Protein AF-A0A1Z9Z1D9-F1 (afdb_monomer_lite)

pLDDT: mean 73.41, std 20.98, range [24.14, 96.62]

Radius of gyration: 15.79 Å; chains: 1; bounding box: 35×40×37 Å

Structure (mmCIF, N/CA/C/O backbone):
data_AF-A0A1Z9Z1D9-F1
#
_entry.id   AF-A0A1Z9Z1D9-F1
#
loop_
_atom_site.group_PDB
_atom_site.id
_atom_site.type_symbol
_atom_site.label_atom_id
_atom_site.label_alt_id
_atom_site.label_comp_id
_atom_site.label_asym_id
_atom_site.label_entity_id
_atom_site.label_seq_id
_atom_site.pdbx_PDB_ins_code
_atom_site.Cartn_x
_atom_site.Cartn_y
_atom_site.Cartn_z
_atom_site.occupancy
_atom_site.B_iso_or_equiv
_atom_site.auth_seq_id
_atom_site.auth_comp_id
_atom_site.auth_asym_id
_atom_site.auth_atom_id
_atom_site.pdbx_PDB_model_num
ATOM 1 N N . MET A 1 1 ? -1.211 -10.658 17.816 1.00 72.06 1 MET A N 1
ATOM 2 C CA . MET A 1 1 ? -0.106 -10.725 16.834 1.00 72.06 1 MET A CA 1
ATOM 3 C C . MET A 1 1 ? -0.384 -9.681 15.765 1.00 72.06 1 MET A C 1
ATOM 5 O O . MET A 1 1 ? -1.370 -9.842 15.062 1.00 72.06 1 MET A O 1
ATOM 9 N N . LEU A 1 2 ? 0.410 -8.609 15.653 1.00 86.44 2 LEU A N 1
ATOM 10 C CA . LEU A 1 2 ? 0.116 -7.492 14.736 1.00 86.44 2 LEU A CA 1
ATOM 11 C C . LEU A 1 2 ? -0.043 -7.934 13.268 1.00 86.44 2 LEU A C 1
ATOM 13 O O . LEU A 1 2 ? -0.900 -7.428 12.556 1.00 86.44 2 LEU A O 1
ATOM 17 N N . SER A 1 3 ? 0.695 -8.963 12.845 1.00 85.69 3 SER A N 1
ATOM 18 C CA . SER A 1 3 ? 0.568 -9.590 11.520 1.00 85.69 3 SER A CA 1
ATOM 19 C C . SER A 1 3 ? -0.839 -10.115 11.200 1.00 85.69 3 SER A C 1
ATOM 21 O O . SER A 1 3 ? -1.187 -10.282 10.030 1.00 85.69 3 SER A O 1
ATOM 23 N N . GLN A 1 4 ? -1.663 -10.383 12.217 1.00 90.00 4 GLN A N 1
ATOM 24 C CA . GLN A 1 4 ? -3.049 -10.802 12.025 1.00 90.00 4 GLN A CA 1
ATOM 25 C C . GLN A 1 4 ? -3.972 -9.632 11.659 1.00 90.00 4 GLN A C 1
ATOM 27 O O . GLN A 1 4 ? -4.974 -9.845 10.980 1.00 90.00 4 GLN A O 1
ATOM 32 N N . SER A 1 5 ? -3.593 -8.411 12.034 1.00 93.31 5 SER A N 1
ATOM 33 C CA . SER A 1 5 ? -4.323 -7.168 11.766 1.00 93.31 5 SER A CA 1
ATOM 34 C C . SER A 1 5 ? -3.932 -6.511 10.439 1.00 93.31 5 SER A C 1
ATOM 36 O O . SER A 1 5 ? -4.459 -5.450 10.113 1.00 93.31 5 SER A O 1
ATOM 38 N N . ILE A 1 6 ? -3.002 -7.116 9.690 1.00 95.06 6 ILE A N 1
ATOM 39 C CA . ILE A 1 6 ? -2.528 -6.616 8.399 1.00 95.06 6 ILE A CA 1
ATOM 40 C C . ILE A 1 6 ? -3.268 -7.301 7.249 1.00 95.06 6 ILE A C 1
ATOM 42 O O . ILE A 1 6 ? -3.317 -8.531 7.183 1.00 95.06 6 ILE A O 1
ATOM 46 N N . GLY A 1 7 ? -3.810 -6.490 6.344 1.00 96.06 7 GLY A N 1
ATOM 47 C CA . GLY A 1 7 ? -4.390 -6.896 5.069 1.00 96.06 7 GLY A CA 1
ATOM 48 C C . GLY A 1 7 ? -3.630 -6.299 3.888 1.00 96.06 7 GLY A C 1
ATOM 49 O O . GLY A 1 7 ? -2.852 -5.355 4.035 1.00 96.06 7 GLY A O 1
ATOM 50 N N . TRP A 1 8 ? -3.838 -6.870 2.708 1.00 96.38 8 TRP A N 1
ATOM 51 C CA . TRP A 1 8 ? -3.256 -6.387 1.459 1.00 96.38 8 TRP A CA 1
ATOM 52 C C . TRP A 1 8 ? -4.136 -6.779 0.281 1.00 96.38 8 TRP A C 1
ATOM 54 O O . TRP A 1 8 ? -4.801 -7.814 0.329 1.00 96.38 8 TRP A O 1
ATOM 64 N N . CYS A 1 9 ? -4.119 -5.978 -0.779 1.00 96.62 9 CYS A N 1
ATOM 65 C CA . CYS A 1 9 ? -4.793 -6.284 -2.035 1.00 96.62 9 CYS A CA 1
ATOM 66 C C . CYS A 1 9 ? -4.187 -5.493 -3.203 1.00 96.62 9 CYS A C 1
ATOM 68 O O . CYS A 1 9 ? -3.690 -4.383 -3.010 1.00 96.62 9 CYS A O 1
ATOM 70 N N . GLY A 1 10 ? -4.222 -6.042 -4.418 1.00 94.25 10 GLY A N 1
ATOM 71 C CA . GLY A 1 10 ? -3.738 -5.354 -5.616 1.00 94.25 10 GLY A CA 1
ATOM 72 C C . GLY A 1 10 ? -3.011 -6.262 -6.600 1.00 94.25 10 GLY A C 1
ATOM 73 O O . GLY A 1 10 ? -3.256 -7.467 -6.666 1.00 94.25 10 GLY A O 1
ATOM 74 N N . LYS A 1 11 ? -2.089 -5.674 -7.369 1.00 93.56 11 LYS A N 1
ATOM 75 C CA . LYS A 1 11 ? -1.209 -6.407 -8.294 1.00 93.56 11 LYS A CA 1
ATOM 76 C C . LYS A 1 11 ? 0.258 -6.117 -8.022 1.00 93.56 11 LYS A C 1
ATOM 78 O O . LYS A 1 11 ? 0.613 -4.999 -7.659 1.00 93.56 11 LYS A O 1
ATOM 83 N N . LEU A 1 12 ? 1.110 -7.110 -8.260 1.00 93.81 12 LEU A N 1
ATOM 84 C CA . LEU A 1 12 ? 2.565 -6.974 -8.238 1.00 93.81 12 LEU A CA 1
ATOM 85 C C . LEU A 1 12 ? 3.170 -7.532 -9.541 1.00 93.81 12 LEU A C 1
ATOM 87 O O . LEU A 1 12 ? 2.627 -8.496 -10.084 1.00 93.81 12 LEU A O 1
ATOM 91 N N . PRO A 1 13 ? 4.325 -7.021 -10.017 1.00 91.62 13 PRO A N 1
ATOM 92 C CA . PRO A 1 13 ? 4.942 -7.437 -11.289 1.00 91.62 13 PRO A CA 1
ATOM 93 C C . PRO A 1 13 ? 5.367 -8.910 -11.363 1.00 91.62 13 PRO A C 1
ATOM 95 O O . PRO A 1 13 ? 5.718 -9.413 -12.425 1.00 91.62 13 PRO A O 1
ATOM 98 N N . ILE A 1 14 ? 5.360 -9.594 -10.224 1.00 92.44 14 ILE A N 1
ATOM 99 C CA . ILE A 1 14 ? 5.713 -11.006 -10.049 1.00 92.44 14 ILE A CA 1
ATOM 100 C C . ILE A 1 14 ? 4.536 -11.964 -10.292 1.00 92.44 14 ILE A C 1
ATOM 102 O O . ILE A 1 14 ? 4.728 -13.176 -10.300 1.00 92.44 14 ILE A O 1
ATOM 106 N N . GLN A 1 15 ? 3.315 -11.443 -10.430 1.00 91.88 15 GLN A N 1
ATOM 107 C CA . GLN A 1 15 ? 2.086 -12.228 -10.524 1.00 91.88 15 GLN A CA 1
ATOM 108 C C . GLN A 1 15 ? 1.215 -11.703 -11.662 1.00 91.88 15 GLN A C 1
ATOM 110 O O . GLN A 1 15 ? 1.174 -10.502 -11.922 1.00 91.88 15 GLN A O 1
ATOM 115 N N . ALA A 1 16 ? 0.525 -12.606 -12.360 1.00 89.12 16 ALA A N 1
ATOM 116 C CA . ALA A 1 16 ? -0.405 -12.237 -13.426 1.00 89.12 16 ALA A CA 1
ATOM 117 C C . ALA A 1 16 ? -1.778 -11.817 -12.879 1.00 89.12 16 ALA A C 1
ATOM 119 O O . ALA A 1 16 ? -2.436 -10.954 -13.466 1.00 89.12 16 ALA A O 1
ATOM 120 N N . ASP A 1 17 ? -2.199 -12.420 -11.770 1.00 93.06 17 ASP A N 1
ATOM 121 C CA . ASP A 1 17 ? -3.532 -12.249 -11.203 1.00 93.06 17 ASP A CA 1
ATOM 122 C C . ASP A 1 17 ? -3.550 -11.237 -10.057 1.00 93.06 17 ASP A C 1
ATOM 124 O O . ASP A 1 17 ? -2.520 -10.866 -9.493 1.00 93.06 17 ASP A O 1
ATOM 128 N N . PHE A 1 18 ? -4.753 -10.759 -9.741 1.00 93.00 18 PHE A N 1
ATOM 129 C CA . PHE A 1 18 ? -4.985 -9.937 -8.561 1.00 93.00 18 PHE A CA 1
ATOM 130 C C . PHE A 1 18 ? -4.783 -10.782 -7.301 1.00 93.00 18 PHE A C 1
ATOM 132 O O . PHE A 1 18 ? -5.302 -11.895 -7.213 1.00 93.00 18 PHE A O 1
ATOM 139 N N . ILE A 1 19 ? -4.062 -10.242 -6.323 1.00 94.50 19 ILE A N 1
ATOM 140 C CA . ILE A 1 19 ? -3.840 -10.893 -5.033 1.00 94.50 19 ILE A CA 1
ATOM 141 C C . ILE A 1 19 ? -4.461 -10.102 -3.899 1.00 94.50 19 ILE A C 1
ATOM 143 O O . ILE A 1 19 ? -4.519 -8.876 -3.938 1.00 94.50 19 ILE A O 1
ATOM 147 N N . GLN A 1 20 ? -4.897 -10.819 -2.868 1.00 95.44 20 GLN A N 1
ATOM 148 C CA . GLN A 1 20 ? -5.469 -10.248 -1.655 1.00 95.44 20 GLN A CA 1
ATOM 149 C C . GLN A 1 20 ? -5.263 -11.177 -0.457 1.00 95.44 20 GLN A C 1
ATOM 151 O O . GLN A 1 20 ? -4.977 -12.365 -0.627 1.00 95.44 20 GLN A O 1
ATOM 156 N N . SER A 1 21 ? -5.391 -10.640 0.756 1.00 94.56 21 SER A N 1
ATOM 157 C CA . SER A 1 21 ? -5.212 -11.409 1.992 1.00 94.56 21 SER A CA 1
ATOM 158 C C . SER A 1 21 ? -6.403 -12.319 2.305 1.00 94.56 21 SER A C 1
ATOM 160 O O . SER A 1 21 ? -6.243 -13.298 3.034 1.00 94.56 21 SER A O 1
ATOM 162 N N . ASN A 1 22 ? -7.588 -12.003 1.761 1.00 90.44 22 ASN A N 1
ATOM 163 C CA . ASN A 1 22 ? -8.876 -12.668 2.008 1.00 90.44 22 ASN A CA 1
ATOM 164 C C . ASN A 1 22 ? -9.354 -12.624 3.472 1.00 90.44 22 ASN A C 1
ATOM 166 O O . ASN A 1 22 ? -10.374 -13.223 3.802 1.00 90.44 22 ASN A O 1
ATOM 170 N N . ARG A 1 23 ? -8.645 -11.929 4.370 1.00 91.88 23 ARG A N 1
ATOM 171 C CA . ARG A 1 23 ? -9.043 -11.803 5.780 1.00 91.88 23 ARG A CA 1
ATOM 172 C C . ARG A 1 23 ? -10.008 -10.643 6.006 1.00 91.88 23 ARG A C 1
ATOM 174 O O . ARG A 1 23 ? -10.819 -10.689 6.923 1.00 91.88 23 ARG A O 1
ATOM 181 N N . PHE A 1 24 ? -9.909 -9.612 5.174 1.00 93.75 24 PHE A N 1
ATOM 182 C CA . PHE A 1 24 ? -10.614 -8.345 5.347 1.00 93.75 24 PHE A CA 1
ATOM 183 C C . PHE A 1 24 ? -11.389 -7.973 4.081 1.00 93.75 24 PHE A C 1
ATOM 185 O O . PHE A 1 24 ? -11.328 -6.831 3.635 1.00 93.75 24 PHE A O 1
ATOM 192 N N . SER A 1 25 ? -12.104 -8.932 3.485 1.00 93.06 25 SER A N 1
ATOM 193 C CA . SER A 1 25 ? -12.670 -8.801 2.134 1.00 93.06 25 SER A CA 1
ATOM 194 C C . SER A 1 25 ? -13.549 -7.566 1.923 1.00 93.06 25 SER A C 1
ATOM 196 O O . SER A 1 25 ? -13.480 -6.956 0.860 1.00 93.06 25 SER A O 1
ATOM 198 N N . ASN A 1 26 ? -14.324 -7.142 2.928 1.00 92.69 26 ASN A N 1
ATOM 199 C CA . ASN A 1 26 ? -15.121 -5.913 2.824 1.00 92.69 26 ASN A CA 1
ATOM 200 C C . ASN A 1 26 ? -14.232 -4.663 2.746 1.00 92.69 26 ASN A C 1
ATOM 202 O O . ASN A 1 26 ? -14.465 -3.800 1.907 1.00 92.69 26 ASN A O 1
ATOM 206 N N . ILE A 1 27 ? -13.178 -4.587 3.563 1.00 92.00 27 ILE A N 1
ATOM 207 C CA . ILE A 1 27 ? -12.223 -3.470 3.551 1.00 92.00 27 ILE A CA 1
ATOM 208 C C . ILE A 1 27 ? -11.414 -3.476 2.249 1.00 92.00 27 ILE A C 1
ATOM 210 O O . ILE A 1 27 ? -11.276 -2.433 1.618 1.00 92.00 27 ILE A O 1
ATOM 214 N N . GLU A 1 28 ? -10.930 -4.645 1.815 1.00 93.81 28 GLU A N 1
ATOM 215 C CA . GLU A 1 28 ? -10.224 -4.822 0.536 1.00 93.81 28 GLU A CA 1
ATOM 216 C C . GLU A 1 28 ? -11.085 -4.303 -0.625 1.00 93.81 28 GLU A C 1
ATOM 218 O O . GLU A 1 28 ? -10.631 -3.485 -1.426 1.00 93.81 28 GLU A O 1
ATOM 223 N N . LYS A 1 29 ? -12.363 -4.700 -0.667 1.00 90.75 29 LYS A N 1
ATOM 224 C CA . LYS A 1 29 ? -13.325 -4.219 -1.661 1.00 90.75 29 LYS A CA 1
ATOM 225 C C . LYS A 1 29 ? -13.559 -2.712 -1.560 1.00 90.75 29 LYS A C 1
ATOM 227 O O . LYS A 1 29 ? -13.499 -2.038 -2.580 1.00 90.75 29 LYS A O 1
ATOM 232 N N . ASN A 1 30 ? -13.793 -2.175 -0.363 1.00 88.00 30 ASN A N 1
ATOM 233 C CA . ASN A 1 30 ? -14.062 -0.748 -0.162 1.00 88.00 30 ASN A CA 1
ATOM 234 C C . ASN A 1 30 ? -12.887 0.128 -0.616 1.00 88.00 30 ASN A C 1
ATOM 236 O O . ASN A 1 30 ? -13.093 1.145 -1.277 1.00 88.00 30 ASN A O 1
ATOM 240 N N . ILE A 1 31 ? -11.656 -0.287 -0.307 1.00 87.06 31 ILE A N 1
ATOM 241 C CA . ILE A 1 31 ? -10.434 0.383 -0.762 1.00 87.06 31 ILE A CA 1
ATOM 242 C C . ILE A 1 31 ? -10.342 0.336 -2.291 1.00 87.06 31 ILE A C 1
ATOM 244 O O . ILE A 1 31 ? -10.128 1.368 -2.926 1.00 87.06 31 ILE A O 1
ATOM 248 N N . MET A 1 32 ? -10.519 -0.838 -2.902 1.00 87.19 32 MET A N 1
ATOM 249 C CA . MET A 1 32 ? -10.414 -0.974 -4.358 1.00 87.19 32 MET A CA 1
ATOM 250 C C . MET A 1 32 ? -11.521 -0.222 -5.098 1.00 87.19 32 MET A C 1
ATOM 252 O O . MET A 1 32 ? -11.236 0.446 -6.089 1.00 87.19 32 MET A O 1
ATOM 256 N N . ASP A 1 33 ? -12.758 -0.260 -4.603 1.00 83.88 33 ASP A N 1
ATOM 257 C CA . ASP A 1 33 ? -13.875 0.515 -5.144 1.00 83.88 33 ASP A CA 1
ATOM 258 C C . ASP A 1 33 ? -13.585 2.016 -5.068 1.00 83.88 33 ASP A C 1
ATOM 260 O O . ASP A 1 33 ? -13.883 2.746 -6.012 1.00 83.88 33 ASP A O 1
ATOM 264 N N . TRP A 1 34 ? -12.981 2.483 -3.972 1.00 80.62 34 TRP A N 1
ATOM 265 C CA . TRP A 1 34 ? -12.567 3.876 -3.821 1.00 80.62 34 TRP A CA 1
ATOM 266 C C . TRP A 1 34 ? -11.496 4.272 -4.848 1.00 80.62 34 TRP A C 1
ATOM 268 O O . TRP A 1 34 ? -11.637 5.303 -5.511 1.00 80.62 34 TRP A O 1
ATOM 278 N N . ILE A 1 35 ? -10.481 3.420 -5.052 1.00 77.81 35 ILE A N 1
ATOM 279 C CA . ILE A 1 35 ? -9.432 3.620 -6.066 1.00 77.81 35 ILE A CA 1
ATOM 280 C C . ILE A 1 35 ? -10.045 3.668 -7.474 1.00 77.81 35 ILE A C 1
ATOM 282 O O . ILE A 1 35 ? -9.780 4.604 -8.228 1.00 77.81 35 ILE A O 1
ATOM 286 N N . ILE A 1 36 ? -10.885 2.687 -7.826 1.00 74.31 36 ILE A N 1
ATOM 287 C CA . ILE A 1 36 ? -11.491 2.543 -9.161 1.00 74.31 36 ILE A CA 1
ATOM 288 C C . ILE A 1 36 ? -12.438 3.701 -9.471 1.00 74.31 36 ILE A C 1
ATOM 290 O O . ILE A 1 36 ? -12.434 4.222 -10.585 1.00 74.31 36 ILE A O 1
ATOM 294 N N . LYS A 1 37 ? -13.238 4.131 -8.489 1.00 70.12 37 LYS A N 1
ATOM 295 C CA . LYS A 1 37 ? -14.151 5.273 -8.640 1.00 70.12 37 LYS A CA 1
ATOM 296 C C . LYS A 1 37 ? -13.413 6.606 -8.761 1.00 70.12 37 LYS A C 1
ATOM 298 O O . LYS A 1 37 ? -14.061 7.618 -9.008 1.00 70.12 37 LYS A O 1
ATOM 303 N N . GLY A 1 38 ? -12.087 6.624 -8.589 1.00 58.75 38 GLY A N 1
ATOM 304 C CA . GLY A 1 38 ? -11.268 7.813 -8.788 1.00 58.75 38 GLY A CA 1
ATOM 305 C C . GLY A 1 38 ? -11.611 8.946 -7.827 1.00 58.75 38 GLY A C 1
ATOM 306 O O . GLY A 1 38 ? -11.392 10.109 -8.167 1.00 58.75 38 GLY A O 1
ATOM 307 N N . GLN A 1 39 ? -12.172 8.632 -6.651 1.00 55.44 39 GLN A N 1
ATOM 308 C CA . GLN A 1 39 ? -12.573 9.667 -5.706 1.00 55.44 39 GLN A CA 1
ATOM 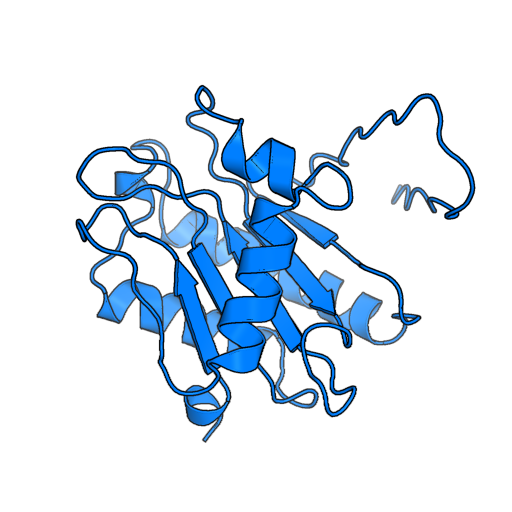309 C C . GLN A 1 39 ? -11.359 10.535 -5.350 1.00 55.44 39 GLN A C 1
ATOM 311 O O . GLN A 1 39 ? -10.270 10.035 -5.063 1.00 55.44 39 GLN A O 1
ATOM 316 N N . ASN A 1 40 ? -11.551 11.853 -5.423 1.00 51.44 40 ASN A N 1
ATOM 317 C CA . ASN A 1 40 ? -10.553 12.878 -5.110 1.00 51.44 40 ASN A CA 1
ATOM 318 C C . ASN A 1 40 ? -9.315 12.905 -6.032 1.00 51.44 40 ASN A C 1
ATOM 320 O O . ASN A 1 40 ? -8.232 13.267 -5.576 1.00 51.44 40 ASN A O 1
ATOM 324 N N . HIS A 1 41 ? -9.448 12.534 -7.315 1.00 57.09 41 HIS A N 1
ATOM 325 C CA . HIS A 1 41 ? -8.393 12.576 -8.351 1.00 57.09 41 HIS A CA 1
ATOM 326 C C . HIS A 1 41 ? -7.170 11.672 -8.110 1.00 57.09 41 HIS A C 1
ATOM 328 O O . HIS A 1 41 ? -6.451 11.362 -9.058 1.00 57.09 41 HIS A O 1
ATOM 334 N N . LEU A 1 42 ? -6.933 11.193 -6.884 1.00 60.16 42 LEU A N 1
ATOM 335 C CA . LEU A 1 42 ? -5.814 10.316 -6.547 1.00 60.16 42 LEU A CA 1
ATOM 336 C C . LEU A 1 42 ? -6.006 8.917 -7.136 1.00 60.16 42 LEU A C 1
ATOM 338 O O . LEU A 1 42 ? -5.085 8.400 -7.758 1.00 60.16 42 LEU A O 1
ATOM 342 N N . GLY A 1 43 ? -7.202 8.331 -7.011 1.00 57.09 43 GLY A N 1
ATOM 343 C CA . GLY A 1 43 ? -7.516 7.050 -7.657 1.00 57.09 43 GLY A CA 1
ATOM 344 C C . GLY A 1 43 ? -7.371 7.130 -9.180 1.00 57.09 43 GLY A C 1
ATOM 345 O O . GLY A 1 43 ? -6.760 6.267 -9.802 1.00 57.09 43 GLY A O 1
ATOM 346 N N . GLU A 1 44 ? -7.819 8.237 -9.774 1.00 58.03 44 GLU A N 1
ATOM 347 C CA . GLU A 1 44 ? -7.650 8.503 -11.201 1.00 58.03 44 GLU A CA 1
ATOM 348 C C . GLU A 1 44 ? -6.171 8.660 -11.585 1.00 58.03 44 GLU A C 1
ATOM 350 O O . GLU A 1 44 ? -5.732 8.044 -12.549 1.00 58.03 44 GLU A O 1
ATOM 355 N N . LYS A 1 45 ? -5.373 9.401 -10.807 1.00 62.50 45 LYS A N 1
ATOM 356 C CA . LYS A 1 45 ? -3.922 9.552 -11.004 1.00 62.50 45 LYS A CA 1
ATOM 357 C C . LYS A 1 45 ? -3.199 8.205 -10.895 1.00 62.50 45 LYS A C 1
ATOM 359 O O . LYS A 1 45 ? -2.373 7.888 -11.742 1.00 62.50 45 LYS A O 1
ATOM 364 N N . LEU A 1 46 ? -3.552 7.380 -9.912 1.00 62.47 46 LEU A N 1
ATOM 365 C CA . LEU A 1 46 ? -2.984 6.045 -9.699 1.00 62.47 46 LEU A CA 1
ATOM 366 C C . LEU A 1 46 ? -3.307 5.061 -10.830 1.00 62.47 46 LEU A C 1
ATOM 368 O O . LEU A 1 46 ? -2.493 4.192 -11.133 1.00 62.47 46 LEU A O 1
ATOM 372 N N . VAL A 1 47 ? -4.489 5.184 -11.438 1.00 60.91 47 VAL A N 1
ATOM 373 C CA . VAL A 1 47 ? -4.954 4.304 -12.521 1.00 60.91 47 VAL A CA 1
ATOM 374 C C . VAL A 1 47 ? -4.532 4.823 -13.902 1.00 60.91 47 VAL A C 1
ATOM 376 O O . VAL A 1 47 ? -4.280 4.021 -14.798 1.00 60.91 47 VAL A O 1
ATOM 379 N N . LYS A 1 48 ? -4.436 6.148 -14.089 1.00 57.38 48 LYS A N 1
ATOM 380 C CA . LYS A 1 48 ? -4.147 6.800 -15.380 1.00 57.38 48 LYS A CA 1
ATOM 381 C C . LYS A 1 48 ? -2.697 7.250 -15.565 1.00 57.38 48 LYS A C 1
ATOM 383 O O . LYS A 1 48 ? -2.348 7.603 -16.690 1.00 57.38 48 LYS A O 1
ATOM 388 N N . MET A 1 49 ? -1.842 7.235 -14.536 1.00 57.53 49 MET A N 1
ATOM 389 C CA . MET A 1 49 ? -0.390 7.408 -14.708 1.00 57.53 49 MET A CA 1
ATOM 390 C C . MET A 1 49 ? 0.204 6.179 -15.409 1.00 57.53 49 MET A C 1
ATOM 392 O O . MET A 1 49 ? 0.819 5.314 -14.794 1.00 57.53 49 MET A O 1
ATOM 396 N N . ASN A 1 50 ? -0.020 6.115 -16.720 1.00 45.66 50 ASN A N 1
ATOM 397 C CA . ASN A 1 50 ? 0.491 5.091 -17.628 1.00 45.66 50 ASN A CA 1
ATOM 398 C C . ASN A 1 50 ? 1.978 5.312 -17.972 1.00 45.66 50 ASN A C 1
ATOM 400 O O . ASN A 1 50 ? 2.644 4.371 -18.387 1.00 45.66 50 ASN A O 1
ATOM 404 N N . ASP A 1 51 ? 2.497 6.533 -17.781 1.00 47.91 51 ASP A N 1
ATOM 405 C CA . ASP A 1 51 ? 3.759 6.976 -18.401 1.00 47.91 51 ASP A CA 1
ATOM 406 C C . ASP A 1 51 ? 4.921 7.273 -17.450 1.00 47.91 51 ASP A C 1
ATOM 408 O O . ASP A 1 51 ? 6.056 7.460 -17.888 1.00 47.91 51 ASP A O 1
ATOM 412 N N . SER A 1 52 ? 4.703 7.330 -16.140 1.00 52.06 52 SER A N 1
ATOM 413 C CA . SER A 1 52 ? 5.790 7.677 -15.233 1.00 52.06 52 SER A CA 1
ATOM 414 C C . SER A 1 52 ? 6.422 6.415 -14.668 1.00 52.06 52 SER A C 1
ATOM 416 O O . SER A 1 52 ? 5.835 5.756 -13.815 1.00 52.06 52 SER A O 1
ATOM 418 N N . TYR A 1 53 ? 7.682 6.166 -15.024 1.00 58.34 53 TYR A N 1
ATOM 419 C CA . TYR A 1 53 ? 8.640 5.320 -14.293 1.00 58.34 53 TYR A CA 1
ATOM 420 C C . TYR A 1 53 ? 8.756 5.667 -12.786 1.00 58.34 53 TYR A C 1
ATOM 422 O O . TYR A 1 53 ? 9.559 5.096 -12.060 1.00 58.34 53 TYR A O 1
ATOM 430 N N . ILE A 1 54 ? 7.982 6.624 -12.287 1.00 66.31 54 ILE A N 1
ATOM 431 C CA . ILE A 1 54 ? 7.982 7.098 -10.915 1.00 66.31 54 ILE A CA 1
ATOM 432 C C . ILE A 1 54 ? 7.035 6.208 -10.109 1.00 66.31 54 ILE A C 1
ATOM 434 O O . ILE A 1 54 ? 5.836 6.145 -10.386 1.00 66.31 54 ILE A O 1
ATOM 438 N N . VAL A 1 55 ? 7.580 5.516 -9.110 1.00 73.94 55 VAL A N 1
ATOM 439 C CA . VAL A 1 55 ? 6.778 4.842 -8.087 1.00 73.94 55 VAL A CA 1
ATOM 440 C C . VAL A 1 55 ? 6.472 5.859 -6.998 1.00 73.94 55 VAL A C 1
ATOM 442 O O . VAL A 1 55 ? 7.388 6.434 -6.422 1.00 73.94 55 VAL A O 1
ATOM 445 N N . ASN A 1 56 ? 5.191 6.073 -6.733 1.00 75.75 56 ASN A N 1
ATOM 446 C CA . ASN A 1 56 ? 4.680 6.954 -5.699 1.00 75.75 56 ASN A CA 1
ATOM 447 C C . ASN A 1 56 ? 4.080 6.111 -4.581 1.00 75.75 56 ASN A C 1
ATOM 449 O O . ASN A 1 56 ? 3.286 5.205 -4.842 1.00 75.75 56 ASN A O 1
ATOM 453 N N . PHE A 1 57 ? 4.419 6.446 -3.342 1.00 77.56 57 PHE A N 1
ATOM 454 C CA . PHE A 1 57 ? 3.825 5.834 -2.158 1.00 77.56 57 PHE A CA 1
ATOM 455 C C . PHE A 1 57 ? 2.897 6.821 -1.485 1.00 77.56 57 PHE A C 1
ATOM 457 O O . PHE A 1 57 ? 3.282 7.960 -1.240 1.00 77.56 57 PHE A O 1
ATOM 464 N N . TYR A 1 58 ? 1.704 6.364 -1.138 1.00 76.56 58 TYR A N 1
ATOM 465 C CA . TYR A 1 58 ? 0.693 7.161 -0.470 1.00 76.56 58 TYR A CA 1
ATOM 466 C C . TYR A 1 58 ? 0.306 6.503 0.843 1.00 76.56 58 TYR A C 1
ATOM 468 O O . TYR A 1 58 ? -0.139 5.357 0.848 1.00 76.56 58 TYR A O 1
ATOM 476 N N . TYR A 1 59 ? 0.453 7.227 1.948 1.00 80.88 59 TYR A N 1
ATOM 477 C CA . TYR A 1 59 ? -0.128 6.842 3.230 1.00 80.88 59 TYR A CA 1
ATOM 478 C C . TYR A 1 59 ? -1.577 7.308 3.322 1.00 80.88 59 TYR A C 1
ATOM 480 O O . TYR A 1 59 ? -1.896 8.402 2.856 1.00 80.88 59 TYR A O 1
ATOM 488 N N . PHE A 1 60 ? -2.421 6.512 3.977 1.00 78.44 60 PHE A N 1
ATOM 489 C CA . PHE A 1 60 ? -3.796 6.875 4.298 1.00 78.44 60 PHE A CA 1
ATOM 490 C C . PHE A 1 60 ? -4.206 6.459 5.705 1.00 78.44 60 PHE A C 1
ATOM 492 O O . PHE A 1 60 ? -3.705 5.482 6.261 1.00 78.44 60 PHE A O 1
ATOM 499 N N . SER A 1 61 ? -5.184 7.185 6.242 1.00 80.81 61 SER A N 1
ATOM 500 C CA . SER A 1 61 ? -5.926 6.835 7.452 1.00 80.81 61 SER A CA 1
ATOM 501 C C . SER A 1 61 ? -7.395 7.178 7.233 1.00 80.81 61 SER A C 1
ATOM 503 O O . SER A 1 61 ? -7.741 8.354 7.123 1.00 80.81 61 SER A O 1
ATOM 505 N N . ASN A 1 62 ? -8.258 6.168 7.119 1.00 77.94 62 ASN A N 1
ATOM 506 C CA . ASN A 1 62 ? -9.662 6.382 6.783 1.00 77.94 62 ASN A CA 1
ATOM 507 C C . ASN A 1 62 ? -10.591 5.427 7.537 1.00 77.94 62 ASN A C 1
ATOM 509 O O . ASN A 1 62 ? -10.414 4.210 7.507 1.00 77.94 62 ASN A O 1
ATOM 513 N N . LYS A 1 63 ? -11.612 5.988 8.186 1.00 80.88 63 LYS A N 1
ATOM 514 C CA . LYS A 1 63 ? -12.665 5.232 8.876 1.00 80.88 63 LYS A CA 1
ATOM 515 C C . LYS A 1 63 ? -13.720 4.659 7.925 1.00 80.88 63 LYS A C 1
ATOM 517 O O . LYS A 1 63 ? -14.356 3.669 8.251 1.00 80.88 63 LYS A O 1
ATOM 522 N N . ASN A 1 64 ? -13.887 5.253 6.740 1.00 80.88 64 ASN A N 1
ATOM 523 C CA . ASN A 1 64 ? -14.943 4.899 5.786 1.00 80.88 64 ASN A CA 1
ATOM 524 C C . ASN A 1 64 ? -14.698 3.552 5.091 1.00 80.88 64 ASN A C 1
ATOM 526 O O . ASN A 1 64 ? -15.596 3.023 4.444 1.00 80.88 64 ASN A O 1
ATOM 530 N N . PHE A 1 65 ? -13.494 2.987 5.212 1.00 83.12 65 PHE A N 1
ATOM 531 C CA . PHE A 1 65 ? -13.208 1.649 4.697 1.00 83.12 65 PHE A CA 1
ATOM 532 C C . PHE A 1 65 ? -13.725 0.535 5.613 1.00 83.12 65 PHE A C 1
ATOM 534 O O . PHE A 1 65 ? -13.902 -0.587 5.138 1.00 83.12 65 PHE A O 1
ATOM 541 N N . SER A 1 66 ? -13.998 0.839 6.886 1.00 83.44 66 SER A N 1
ATOM 542 C CA . SER A 1 66 ? -14.541 -0.099 7.867 1.00 83.44 66 SER A CA 1
ATOM 543 C C . SER A 1 66 ? -16.003 0.217 8.174 1.00 83.44 66 SER A C 1
ATOM 545 O O . SER A 1 66 ? -16.338 1.329 8.575 1.00 83.44 66 SER A O 1
ATOM 547 N N . GLU A 1 67 ? -16.875 -0.783 8.061 1.00 80.81 67 GLU A N 1
ATOM 548 C CA . GLU A 1 67 ? -18.290 -0.664 8.452 1.00 80.81 67 GLU A CA 1
ATOM 549 C C . GLU A 1 67 ? -18.452 -0.412 9.960 1.00 80.81 67 GLU A C 1
ATOM 551 O O . GLU A 1 67 ? -19.412 0.218 10.394 1.00 80.81 67 GLU A O 1
ATOM 556 N N . GLU A 1 68 ? -17.474 -0.841 10.762 1.00 81.75 68 GLU A N 1
ATOM 557 C CA . GLU A 1 68 ? -17.440 -0.631 12.212 1.00 81.75 68 GLU A CA 1
ATOM 558 C C . GLU A 1 68 ? -16.976 0.786 12.599 1.00 81.75 68 GLU A C 1
ATOM 560 O O . GLU A 1 68 ? -16.831 1.088 13.782 1.00 81.75 68 GLU A O 1
ATOM 565 N N . GLY A 1 69 ? -16.681 1.650 11.619 1.00 75.44 69 GLY A N 1
ATOM 566 C CA . GLY A 1 69 ? -16.196 3.014 11.847 1.00 75.44 69 GLY A CA 1
ATOM 567 C C . GLY A 1 69 ? -14.773 3.095 12.405 1.00 75.44 69 GLY A C 1
ATOM 568 O O . GLY A 1 69 ? -14.346 4.174 12.819 1.00 75.44 69 GLY A O 1
ATOM 569 N N . LYS A 1 70 ? -14.041 1.975 12.411 1.00 82.56 70 LYS A N 1
ATOM 570 C CA . LYS A 1 70 ? -12.633 1.910 12.816 1.00 82.56 70 LYS A CA 1
ATOM 571 C C . LYS A 1 70 ? -11.727 2.486 11.736 1.00 82.56 70 LYS A C 1
ATOM 573 O O . LYS A 1 70 ? -11.926 2.231 10.548 1.00 82.56 70 LYS A O 1
ATOM 578 N N . PHE A 1 71 ? -10.698 3.214 12.143 1.00 80.75 71 PHE A N 1
ATOM 579 C CA . PHE A 1 71 ? -9.666 3.699 11.243 1.00 80.75 71 PHE A CA 1
ATOM 580 C C . PHE A 1 71 ? -8.887 2.540 10.630 1.00 80.75 71 PHE A C 1
ATOM 582 O O . PHE A 1 71 ? -8.246 1.744 11.316 1.00 80.75 71 PHE A O 1
ATOM 589 N N . VAL A 1 72 ? -8.888 2.509 9.303 1.00 85.50 72 VAL A N 1
ATOM 590 C CA . VAL A 1 72 ? -7.982 1.687 8.513 1.00 85.50 72 VAL A CA 1
ATOM 591 C C . VAL A 1 72 ? -6.820 2.570 8.090 1.00 85.50 72 VAL A C 1
ATOM 593 O O . VAL A 1 72 ? -7.014 3.591 7.428 1.00 85.50 72 VAL A O 1
ATOM 596 N N . ARG A 1 73 ? -5.610 2.181 8.489 1.00 86.00 73 ARG A N 1
ATOM 597 C CA . ARG A 1 73 ? -4.375 2.899 8.158 1.00 86.00 73 ARG A CA 1
ATOM 598 C C . ARG A 1 73 ? -3.544 2.059 7.219 1.00 86.00 73 ARG A C 1
ATOM 600 O O . ARG A 1 73 ? -3.421 0.858 7.437 1.00 86.00 73 ARG A O 1
ATOM 607 N N . GLY A 1 74 ? -2.944 2.649 6.203 1.00 86.81 74 GLY A N 1
ATOM 608 C CA . GLY A 1 74 ? -2.193 1.857 5.246 1.00 86.81 74 GLY A CA 1
ATOM 609 C C . GLY A 1 74 ? -1.333 2.670 4.314 1.00 86.81 74 GLY A C 1
ATOM 610 O O . GLY A 1 74 ? -1.268 3.895 4.388 1.00 86.81 74 GLY A O 1
ATOM 611 N N . VAL A 1 75 ? -0.667 1.942 3.432 1.00 85.69 75 VAL A N 1
ATOM 612 C CA . VAL A 1 75 ? 0.075 2.495 2.313 1.00 85.69 75 VAL A CA 1
ATOM 613 C C . VAL A 1 75 ? -0.416 1.869 1.027 1.00 85.69 75 VAL A C 1
ATOM 615 O O . VAL A 1 75 ? -0.772 0.690 0.982 1.00 85.69 75 VAL A O 1
ATOM 618 N N . LEU A 1 76 ? -0.390 2.650 -0.037 1.00 87.69 76 LEU A N 1
ATOM 619 C CA . LEU A 1 76 ? -0.533 2.136 -1.382 1.00 87.69 76 LEU A CA 1
ATOM 620 C C . LEU A 1 76 ? 0.544 2.709 -2.282 1.00 87.69 76 LEU A C 1
ATOM 622 O O . LEU A 1 76 ? 1.045 3.805 -2.042 1.00 87.69 76 LEU A O 1
ATOM 626 N N . PHE A 1 77 ? 0.880 1.975 -3.330 1.00 84.25 77 PHE A N 1
ATOM 627 C CA . PHE A 1 77 ? 1.765 2.454 -4.379 1.00 84.25 77 PHE A CA 1
ATOM 628 C C . PHE A 1 77 ? 1.260 2.019 -5.748 1.00 84.25 77 PHE A C 1
ATOM 630 O O . PHE A 1 77 ? 0.565 1.006 -5.889 1.00 84.25 77 PHE A O 1
ATOM 637 N N . ASN A 1 78 ? 1.587 2.801 -6.773 1.00 83.25 78 ASN A N 1
ATOM 638 C CA . ASN A 1 78 ? 1.297 2.429 -8.152 1.00 83.25 78 ASN A CA 1
ATOM 639 C C . ASN A 1 78 ? 2.090 1.174 -8.535 1.00 83.25 78 ASN A C 1
ATOM 641 O O . ASN A 1 78 ? 3.296 1.076 -8.324 1.00 83.25 78 ASN A O 1
ATOM 645 N N . SER A 1 79 ? 1.385 0.205 -9.109 1.00 88.69 79 SER A N 1
ATOM 646 C CA . SER A 1 79 ? 1.927 -1.102 -9.455 1.00 88.69 79 SER A CA 1
ATOM 647 C C . SER A 1 79 ? 1.262 -1.632 -10.728 1.00 88.69 79 SER A C 1
ATOM 649 O O . SER A 1 79 ? 0.384 -0.997 -11.324 1.00 88.69 79 SER A O 1
ATOM 651 N N . ARG A 1 80 ? 1.715 -2.799 -11.175 1.00 89.06 80 ARG A N 1
ATOM 652 C CA . ARG A 1 80 ? 1.240 -3.513 -12.362 1.00 89.06 80 ARG A CA 1
ATOM 653 C C . ARG A 1 80 ? 1.395 -5.013 -12.159 1.00 89.06 80 ARG A C 1
ATOM 655 O O . ARG A 1 80 ? 2.202 -5.430 -11.335 1.00 89.06 80 ARG A O 1
ATOM 662 N N . ASP A 1 81 ? 0.657 -5.818 -12.916 1.00 91.19 81 ASP A N 1
ATOM 663 C CA . ASP A 1 81 ? 0.955 -7.255 -13.006 1.00 91.19 81 ASP A CA 1
ATOM 664 C C . ASP A 1 81 ? 2.112 -7.559 -13.966 1.00 91.19 81 ASP A C 1
ATOM 666 O O . ASP A 1 81 ? 2.631 -6.687 -14.665 1.00 91.19 81 ASP A O 1
ATOM 670 N N . GLN A 1 82 ? 2.476 -8.840 -14.034 1.00 91.19 82 GLN A N 1
ATOM 671 C CA . GLN A 1 82 ? 3.462 -9.386 -14.966 1.00 91.19 82 GLN A CA 1
ATOM 672 C C . GLN A 1 82 ? 3.155 -9.077 -16.446 1.00 91.19 82 GLN A C 1
ATOM 674 O O . GLN A 1 82 ? 4.058 -9.085 -17.278 1.00 91.19 82 GLN A O 1
ATOM 679 N N . ARG A 1 83 ? 1.891 -8.797 -16.797 1.00 89.62 83 ARG A N 1
ATOM 680 C CA . ARG A 1 83 ? 1.466 -8.442 -18.163 1.00 89.62 83 ARG A CA 1
ATOM 681 C C . ARG A 1 83 ? 1.442 -6.930 -18.399 1.00 89.62 83 ARG A C 1
ATOM 683 O O . ARG A 1 83 ? 0.996 -6.491 -19.454 1.00 89.62 83 ARG A O 1
ATOM 690 N N . GLY A 1 84 ? 1.880 -6.136 -17.424 1.00 86.56 84 GLY A N 1
ATOM 691 C CA . GLY A 1 84 ? 1.913 -4.681 -17.504 1.00 86.56 84 GLY A CA 1
ATOM 692 C C . GLY A 1 84 ? 0.567 -3.996 -17.270 1.00 86.56 84 GLY A C 1
ATOM 693 O O . GLY A 1 84 ? 0.482 -2.783 -17.436 1.00 86.56 84 GLY A O 1
ATOM 694 N N . ARG A 1 85 ? -0.490 -4.717 -16.865 1.00 85.31 85 ARG A N 1
ATOM 695 C CA . ARG A 1 85 ? -1.789 -4.088 -16.579 1.00 85.31 85 ARG A CA 1
ATOM 696 C C . ARG A 1 85 ? -1.707 -3.360 -15.242 1.00 85.31 85 ARG A C 1
ATOM 698 O O . ARG A 1 85 ? -1.414 -3.982 -14.218 1.00 85.31 85 ARG A O 1
ATOM 705 N N . ILE A 1 86 ? -2.002 -2.065 -15.261 1.00 83.62 86 ILE A N 1
ATOM 706 C CA . ILE A 1 86 ? -1.908 -1.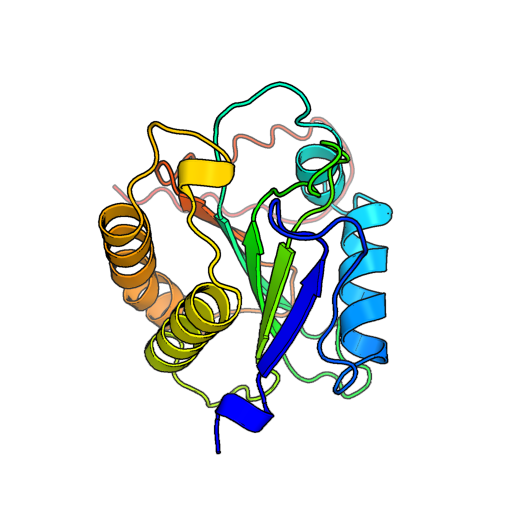191 -14.090 1.00 83.62 86 ILE A CA 1
ATOM 707 C C . ILE A 1 86 ? -2.975 -1.547 -13.060 1.00 83.62 86 ILE A C 1
ATOM 709 O O . ILE A 1 86 ? -4.153 -1.706 -13.376 1.00 83.62 86 ILE A O 1
ATOM 713 N N . CYS A 1 87 ? -2.536 -1.672 -11.813 1.00 87.62 87 CYS A N 1
ATOM 714 C CA . CYS A 1 87 ? -3.382 -1.723 -10.631 1.00 87.62 87 CYS A CA 1
ATOM 715 C C . CYS A 1 87 ? -2.491 -1.433 -9.425 1.00 87.62 87 CYS A C 1
ATOM 717 O O . CYS A 1 87 ? -1.488 -2.132 -9.251 1.00 87.62 87 CYS A O 1
ATOM 719 N N . PRO A 1 88 ? -2.842 -0.457 -8.576 1.00 87.44 88 PRO A N 1
ATOM 720 C CA . PRO A 1 88 ? -2.109 -0.209 -7.346 1.00 87.44 88 PRO A CA 1
ATOM 721 C C . PRO A 1 88 ? -2.028 -1.451 -6.461 1.00 87.44 88 PRO A C 1
ATOM 723 O O . PRO A 1 88 ? -2.881 -2.344 -6.526 1.00 87.44 88 PRO A O 1
ATOM 726 N N . PHE A 1 89 ? -1.001 -1.480 -5.622 1.00 92.19 89 PHE A N 1
ATOM 727 C CA . PHE A 1 89 ? -0.899 -2.427 -4.525 1.00 92.19 89 PHE A CA 1
ATOM 728 C C . PHE A 1 89 ? -1.105 -1.693 -3.209 1.00 92.19 89 PHE A C 1
ATOM 730 O O . PHE A 1 89 ? -0.540 -0.618 -3.005 1.00 92.19 89 PHE A O 1
ATOM 737 N N . VAL A 1 90 ? -1.921 -2.269 -2.331 1.00 93.25 90 VAL A N 1
ATOM 738 C CA . VAL A 1 90 ? -2.300 -1.686 -1.047 1.00 93.25 90 VAL A CA 1
ATOM 739 C C . VAL A 1 90 ? -1.939 -2.649 0.071 1.00 93.25 90 VAL A C 1
ATOM 741 O O . VAL A 1 90 ? 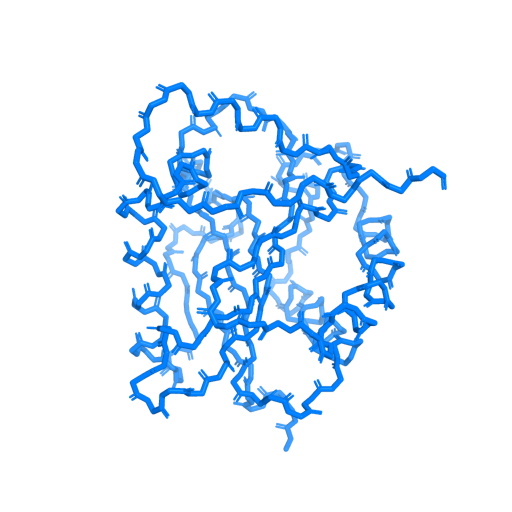-2.202 -3.846 -0.026 1.00 93.25 90 VAL A O 1
ATOM 744 N N . MET A 1 91 ? -1.390 -2.113 1.157 1.00 95.69 91 MET A N 1
ATOM 745 C CA . MET A 1 91 ? -1.235 -2.802 2.434 1.00 95.69 91 MET A CA 1
ATOM 746 C C . MET A 1 91 ? -1.814 -1.932 3.542 1.00 95.69 91 MET A C 1
ATOM 748 O O . MET A 1 91 ? -1.602 -0.721 3.565 1.00 95.69 91 MET A O 1
ATOM 752 N N . PHE A 1 92 ? -2.557 -2.532 4.464 1.00 93.81 92 PHE A N 1
ATOM 753 C CA . PHE A 1 92 ? -3.269 -1.796 5.502 1.00 93.81 92 PHE A CA 1
ATOM 754 C C . PHE A 1 92 ? -3.319 -2.556 6.824 1.00 93.81 92 PHE A C 1
ATOM 756 O O . PHE A 1 92 ? -3.128 -3.766 6.878 1.00 93.81 92 PHE A O 1
ATOM 763 N N . CYS A 1 93 ? -3.587 -1.819 7.893 1.00 93.44 93 CYS A N 1
ATOM 764 C CA . CYS A 1 93 ? -3.735 -2.283 9.258 1.00 93.44 93 CYS A CA 1
ATOM 765 C C . CYS A 1 93 ? -5.095 -1.837 9.802 1.00 93.44 93 CYS A C 1
ATOM 767 O O . CYS A 1 93 ? -5.463 -0.666 9.674 1.00 93.44 93 CYS A O 1
ATOM 769 N N . VAL A 1 94 ? -5.815 -2.765 10.433 1.00 92.00 94 VAL A N 1
ATOM 770 C CA . VAL A 1 94 ? -7.087 -2.486 11.128 1.00 92.00 94 VAL A CA 1
ATOM 771 C C . VAL A 1 94 ? -6.927 -2.289 12.639 1.00 92.00 94 VAL A C 1
ATOM 773 O O . VAL A 1 94 ? -7.901 -2.015 13.335 1.00 92.00 94 VAL A O 1
ATOM 776 N N . ASP A 1 95 ? -5.712 -2.453 13.168 1.00 90.38 95 ASP A N 1
ATOM 777 C CA . ASP A 1 95 ? -5.402 -2.152 14.565 1.00 90.38 95 ASP A CA 1
ATOM 778 C C . ASP A 1 95 ? -4.975 -0.686 14.684 1.00 90.38 95 ASP A C 1
ATOM 780 O O . ASP A 1 95 ? -3.876 -0.309 14.279 1.00 90.38 95 ASP A O 1
ATOM 784 N N . GLU A 1 96 ? -5.850 0.154 15.234 1.00 81.19 96 GLU A N 1
ATOM 785 C CA . GLU A 1 96 ? -5.629 1.595 15.411 1.00 81.19 96 GLU A CA 1
ATOM 786 C C . GLU A 1 96 ? -4.511 1.927 16.404 1.00 81.19 96 GLU A C 1
ATOM 788 O O . GLU A 1 96 ? -3.914 2.999 16.331 1.00 81.19 96 GLU A O 1
ATOM 793 N N . LYS A 1 97 ? -4.214 1.012 17.332 1.00 84.12 97 LYS A N 1
ATOM 794 C CA . LYS A 1 97 ? -3.217 1.230 18.387 1.00 84.12 97 LYS A CA 1
ATOM 795 C C . LYS A 1 97 ? -1.825 0.777 17.972 1.00 84.12 97 LYS A C 1
ATOM 797 O O . LYS A 1 97 ? -0.853 1.110 18.646 1.00 84.12 97 LYS A O 1
ATOM 802 N N . ALA A 1 98 ? -1.722 0.038 16.871 1.00 87.50 98 ALA A N 1
ATOM 803 C CA . ALA A 1 98 ? -0.451 -0.434 16.357 1.00 87.50 98 ALA A CA 1
ATOM 804 C C . ALA A 1 98 ? 0.474 0.743 15.981 1.00 87.50 98 ALA A C 1
ATOM 806 O O . ALA A 1 98 ? 0.025 1.665 15.284 1.00 87.50 98 ALA A O 1
ATOM 807 N N . PRO A 1 99 ? 1.753 0.730 16.395 1.00 87.50 99 PRO A N 1
ATOM 808 C CA . PRO A 1 99 ? 2.718 1.746 15.984 1.00 87.50 99 PRO A CA 1
ATOM 809 C C . PRO A 1 99 ? 2.940 1.722 14.466 1.00 87.50 99 PRO A C 1
ATOM 811 O O . PRO A 1 99 ? 3.149 0.648 13.895 1.00 87.50 99 PRO A O 1
ATOM 814 N N . LEU A 1 100 ? 2.960 2.888 13.801 1.00 83.50 100 LEU A N 1
ATOM 815 C CA . LEU A 1 100 ? 3.190 2.955 12.349 1.00 83.50 100 LEU A CA 1
ATOM 816 C C . LEU A 1 100 ? 4.527 2.320 11.959 1.00 83.50 100 LEU A C 1
ATOM 818 O O . LEU A 1 100 ? 4.596 1.585 10.977 1.00 83.50 100 LEU A O 1
ATOM 822 N N . LYS A 1 101 ? 5.566 2.514 12.776 1.00 88.00 101 LYS A N 1
ATOM 823 C CA . LYS A 1 101 ? 6.876 1.886 12.572 1.00 88.00 101 LYS A CA 1
ATOM 824 C C . LYS A 1 101 ? 6.777 0.362 12.428 1.00 88.00 101 LYS A C 1
ATOM 826 O O . LYS A 1 101 ? 7.376 -0.210 11.524 1.00 88.00 101 LYS A O 1
ATOM 831 N N . GLU A 1 102 ? 6.016 -0.294 13.301 1.00 90.31 102 GLU A N 1
ATOM 832 C CA . GLU A 1 102 ? 5.843 -1.751 13.266 1.00 90.31 102 GLU A CA 1
ATOM 833 C C . GLU A 1 102 ? 4.996 -2.195 12.071 1.00 90.31 102 GLU A C 1
ATOM 835 O O . GLU A 1 102 ? 5.312 -3.199 11.433 1.00 90.31 102 GLU A O 1
ATOM 840 N N . ILE A 1 103 ? 3.962 -1.421 11.726 1.00 90.25 103 ILE A N 1
ATOM 841 C CA . ILE A 1 103 ? 3.136 -1.663 10.538 1.00 90.25 103 ILE A CA 1
ATOM 842 C C . ILE A 1 103 ? 4.007 -1.664 9.273 1.00 90.25 103 ILE A C 1
ATOM 844 O O . ILE A 1 103 ? 3.955 -2.618 8.496 1.00 90.25 103 ILE A O 1
ATOM 848 N N . PHE A 1 104 ? 4.848 -0.641 9.089 1.00 88.88 104 PHE A N 1
ATOM 849 C CA . PHE A 1 104 ? 5.729 -0.537 7.924 1.00 88.88 104 PHE A CA 1
ATOM 850 C C . PHE A 1 104 ? 6.748 -1.679 7.875 1.00 88.88 104 PHE A C 1
ATOM 852 O O . PHE A 1 104 ? 6.927 -2.282 6.821 1.00 88.88 104 PHE A O 1
ATOM 859 N N . LEU A 1 105 ? 7.362 -2.052 9.003 1.00 92.00 105 LEU A N 1
ATOM 860 C CA . LEU A 1 105 ? 8.274 -3.202 9.045 1.00 92.00 105 LEU A CA 1
ATOM 861 C C . LEU A 1 105 ? 7.600 -4.490 8.551 1.00 92.00 105 LEU A C 1
ATOM 863 O O . LEU A 1 105 ? 8.179 -5.222 7.747 1.00 92.00 105 LEU A O 1
ATOM 867 N N . ILE A 1 106 ? 6.357 -4.742 8.972 1.00 93.31 106 ILE A N 1
ATOM 868 C CA . ILE A 1 106 ? 5.594 -5.910 8.516 1.00 93.31 106 ILE A CA 1
ATOM 869 C C . ILE A 1 106 ? 5.255 -5.800 7.027 1.00 93.31 106 ILE A C 1
ATOM 871 O O . ILE A 1 106 ? 5.322 -6.802 6.318 1.00 93.31 106 ILE A O 1
ATOM 875 N N . PHE A 1 107 ? 4.924 -4.608 6.529 1.00 92.69 107 PHE A N 1
ATOM 876 C CA . PHE A 1 107 ? 4.676 -4.382 5.103 1.00 92.69 107 PHE A CA 1
ATOM 877 C C . PHE A 1 107 ? 5.886 -4.763 4.248 1.00 92.69 107 PHE A C 1
ATOM 879 O O . PHE A 1 107 ? 5.752 -5.544 3.306 1.00 92.69 107 PHE A O 1
ATOM 886 N N . PHE A 1 108 ? 7.082 -4.295 4.606 1.00 91.62 108 PHE A N 1
ATOM 887 C CA . PHE A 1 108 ? 8.302 -4.654 3.882 1.00 91.62 108 PHE A CA 1
ATOM 888 C C . PHE A 1 108 ? 8.648 -6.135 4.008 1.00 91.62 108 PHE A C 1
ATOM 890 O O . PHE A 1 108 ? 9.029 -6.761 3.020 1.00 91.62 108 PHE A O 1
ATOM 897 N N . GLN A 1 109 ? 8.443 -6.730 5.186 1.00 93.69 109 GLN A N 1
ATOM 898 C CA . GLN A 1 109 ? 8.587 -8.174 5.346 1.00 93.69 109 GLN A CA 1
ATOM 899 C C . GLN A 1 109 ? 7.639 -8.935 4.407 1.00 93.69 109 GLN A C 1
ATOM 901 O O . GLN A 1 109 ? 8.053 -9.898 3.771 1.00 93.69 109 GLN A O 1
ATOM 906 N N . LYS A 1 110 ? 6.389 -8.482 4.255 1.00 93.94 110 LYS A N 1
ATOM 907 C CA . LYS A 1 110 ? 5.418 -9.108 3.348 1.00 93.94 110 LYS A CA 1
ATOM 908 C C . LYS A 1 110 ? 5.793 -8.953 1.878 1.00 93.94 110 LYS A C 1
ATOM 910 O O . LYS A 1 110 ? 5.665 -9.913 1.125 1.00 93.94 110 LYS A O 1
ATOM 915 N N . LEU A 1 111 ? 6.304 -7.793 1.472 1.00 92.94 111 LEU A N 1
ATOM 916 C CA . LEU A 1 111 ? 6.845 -7.606 0.123 1.00 92.94 111 LEU A CA 1
ATOM 917 C C . LEU A 1 111 ? 8.021 -8.558 -0.155 1.00 92.94 111 LEU A C 1
ATOM 919 O O . LEU A 1 111 ? 8.077 -9.170 -1.224 1.00 92.94 111 LEU A O 1
ATOM 923 N N . ASN A 1 112 ? 8.898 -8.763 0.831 1.00 92.94 112 ASN A N 1
ATOM 924 C CA . ASN A 1 112 ? 9.983 -9.740 0.744 1.00 92.94 112 ASN A CA 1
ATOM 925 C C . ASN A 1 112 ? 9.470 -11.186 0.670 1.00 92.94 112 ASN A C 1
ATOM 927 O O . ASN A 1 112 ? 9.984 -11.962 -0.134 1.00 92.94 112 ASN A O 1
ATOM 931 N N . ASP A 1 113 ? 8.432 -11.547 1.434 1.00 94.00 113 ASP A N 1
ATOM 932 C CA . ASP A 1 113 ? 7.787 -12.869 1.358 1.00 94.00 113 ASP A CA 1
ATOM 933 C C . ASP A 1 113 ? 7.220 -13.137 -0.048 1.00 94.00 113 ASP A C 1
ATOM 935 O O . ASP A 1 113 ? 7.293 -14.258 -0.559 1.00 94.00 113 ASP A O 1
ATOM 939 N N . PHE A 1 114 ? 6.703 -12.098 -0.712 1.00 93.38 114 PHE A N 1
ATOM 940 C CA . PHE A 1 114 ? 6.282 -12.171 -2.111 1.00 93.38 114 PHE A CA 1
ATOM 941 C C . PHE A 1 114 ? 7.451 -12.263 -3.099 1.00 93.38 114 PHE A C 1
ATOM 943 O O . PHE A 1 114 ? 7.224 -12.523 -4.276 1.00 93.38 114 PHE A O 1
ATOM 950 N N . LYS A 1 115 ? 8.700 -12.093 -2.653 1.00 93.56 115 LYS A N 1
ATOM 951 C CA . LYS A 1 115 ? 9.891 -11.946 -3.508 1.00 93.56 115 LYS A CA 1
ATOM 952 C C . LYS A 1 115 ? 9.791 -10.734 -4.441 1.00 93.56 115 LYS A C 1
ATOM 954 O O . LYS A 1 115 ? 10.346 -10.741 -5.540 1.00 93.56 115 LYS A O 1
ATOM 959 N N . PHE A 1 116 ? 9.060 -9.705 -4.020 1.00 92.88 116 PHE A N 1
ATOM 960 C CA . PHE A 1 116 ? 8.924 -8.464 -4.765 1.00 92.88 116 PHE A CA 1
ATOM 961 C C . PHE A 1 116 ? 10.119 -7.541 -4.496 1.00 92.88 116 PHE A C 1
ATOM 963 O O . PHE A 1 116 ? 10.598 -7.446 -3.371 1.00 92.88 116 PHE A O 1
ATOM 970 N N . LYS A 1 117 ? 10.571 -6.850 -5.547 1.00 91.69 117 LYS A N 1
ATOM 971 C CA . LYS A 1 117 ? 11.582 -5.789 -5.495 1.00 91.69 117 LYS A CA 1
ATOM 972 C C . LYS A 1 117 ? 11.069 -4.580 -6.265 1.00 91.69 117 LYS A C 1
ATOM 974 O O . LYS A 1 117 ? 10.502 -4.749 -7.347 1.00 91.69 117 LYS A O 1
ATOM 979 N N . PHE A 1 118 ? 11.302 -3.370 -5.770 1.00 88.12 118 PHE A N 1
ATOM 980 C CA . PHE A 1 118 ? 10.875 -2.135 -6.435 1.00 88.12 118 PHE A CA 1
ATOM 981 C C . PHE A 1 118 ? 11.587 -1.908 -7.770 1.00 88.12 118 PHE A C 1
ATOM 983 O O . PHE A 1 118 ? 11.013 -1.292 -8.671 1.00 88.12 118 PHE A O 1
ATOM 990 N N . SER A 1 119 ? 12.765 -2.507 -7.957 1.00 88.19 119 SER A 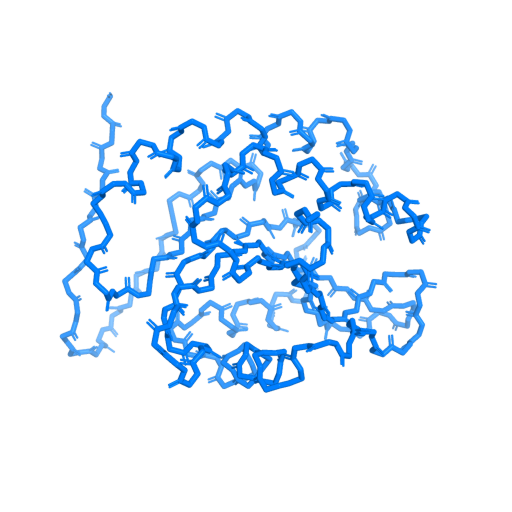N 1
ATOM 991 C CA . SER A 1 119 ? 13.462 -2.545 -9.247 1.00 88.19 119 SER A CA 1
ATOM 992 C C . SER A 1 119 ? 12.646 -3.191 -10.380 1.00 88.19 119 SER A C 1
ATOM 994 O O . SER A 1 119 ? 12.883 -2.897 -11.550 1.00 88.19 119 SER A O 1
ATOM 996 N N . LEU A 1 120 ? 11.634 -4.013 -10.059 1.00 88.62 120 LEU A N 1
ATOM 997 C CA . LEU A 1 120 ? 10.687 -4.576 -11.034 1.00 88.62 120 LEU A CA 1
ATOM 998 C C . LEU A 1 120 ? 9.689 -3.536 -11.581 1.00 88.62 120 LEU A C 1
ATOM 1000 O O . LEU A 1 120 ? 9.097 -3.725 -12.651 1.00 88.62 120 LEU A O 1
ATOM 1004 N N . LEU A 1 121 ? 9.470 -2.444 -10.846 1.00 84.19 121 LEU A N 1
ATOM 1005 C CA . LEU A 1 121 ? 8.651 -1.316 -11.289 1.00 84.19 121 LEU A CA 1
ATOM 1006 C C . LEU A 1 121 ? 9.501 -0.306 -12.064 1.00 84.19 121 LEU A C 1
ATOM 1008 O O . LEU A 1 121 ? 9.116 0.090 -13.164 1.00 84.19 121 LEU A O 1
ATOM 1012 N N . ASN A 1 122 ? 10.677 0.039 -11.537 1.00 83.31 122 ASN A N 1
ATOM 1013 C CA . ASN A 1 122 ? 11.669 0.879 -12.205 1.00 83.31 122 ASN A CA 1
ATOM 1014 C C . ASN A 1 122 ? 13.079 0.483 -11.744 1.00 83.31 122 ASN A C 1
ATOM 1016 O O . ASN A 1 122 ? 13.364 0.510 -10.552 1.00 83.31 122 ASN A O 1
ATOM 1020 N N . SER A 1 123 ? 13.974 0.187 -12.689 1.00 80.00 123 SER A N 1
ATOM 1021 C CA . SER A 1 123 ? 15.355 -0.243 -12.429 1.00 80.00 123 SER A CA 1
ATOM 1022 C C . SER A 1 123 ? 16.214 0.767 -11.662 1.00 80.00 123 SER A C 1
ATOM 1024 O O . SER A 1 123 ? 17.250 0.386 -11.131 1.00 80.00 123 SER A O 1
ATOM 1026 N N . LEU A 1 124 ? 15.814 2.041 -11.615 1.00 80.62 124 LEU A N 1
ATOM 1027 C CA . LEU A 1 124 ? 16.484 3.090 -10.838 1.00 80.62 124 LEU A CA 1
ATOM 1028 C C . LEU A 1 124 ? 16.126 3.054 -9.345 1.00 80.62 124 LEU A C 1
ATOM 1030 O O . LEU A 1 124 ? 16.750 3.756 -8.554 1.00 80.62 124 LEU A O 1
ATOM 1034 N N . LEU A 1 125 ? 15.117 2.274 -8.953 1.00 80.94 125 LEU A N 1
ATOM 1035 C CA . LEU A 1 125 ? 14.673 2.176 -7.569 1.00 80.94 125 LEU A CA 1
ATOM 1036 C C . LEU A 1 125 ? 15.497 1.151 -6.793 1.00 80.94 125 LEU A C 1
ATOM 1038 O O . LEU A 1 125 ? 15.665 0.008 -7.222 1.00 80.94 125 LEU A O 1
ATOM 1042 N N . ILE A 1 126 ? 15.953 1.570 -5.614 1.00 83.50 126 ILE A N 1
ATOM 1043 C CA . ILE A 1 126 ? 16.728 0.757 -4.679 1.00 83.50 126 ILE A CA 1
ATOM 1044 C C . ILE A 1 126 ? 15.859 0.488 -3.449 1.00 83.50 126 ILE A C 1
ATOM 1046 O O . ILE A 1 126 ? 15.422 1.427 -2.781 1.00 83.50 126 ILE A O 1
ATOM 1050 N N . ASP A 1 127 ? 15.621 -0.792 -3.149 1.00 82.44 127 ASP A N 1
ATOM 1051 C CA . ASP A 1 127 ? 14.705 -1.229 -2.085 1.00 82.44 127 ASP A CA 1
ATOM 1052 C C . ASP A 1 127 ? 15.077 -0.631 -0.717 1.00 82.44 127 ASP A C 1
ATOM 1054 O O . ASP A 1 127 ? 14.216 -0.080 -0.034 1.00 82.44 127 ASP A O 1
ATOM 1058 N N . ASP A 1 128 ? 16.364 -0.653 -0.356 1.00 82.38 128 ASP A N 1
ATOM 1059 C CA . ASP A 1 128 ? 16.858 -0.111 0.918 1.00 82.38 128 ASP A CA 1
ATOM 1060 C C . ASP A 1 128 ? 16.676 1.409 1.024 1.00 82.38 128 ASP A C 1
ATOM 1062 O O . ASP A 1 128 ? 16.405 1.941 2.103 1.00 82.38 128 ASP A O 1
ATOM 1066 N N . GLN A 1 129 ? 16.792 2.127 -0.096 1.00 84.44 129 GLN A N 1
ATOM 1067 C CA . GLN A 1 129 ? 16.579 3.572 -0.124 1.00 84.44 129 GLN A CA 1
ATOM 1068 C C . GLN A 1 129 ? 15.097 3.909 0.047 1.00 84.44 129 GLN A C 1
ATOM 1070 O O . GLN A 1 129 ? 14.753 4.795 0.824 1.00 84.44 129 GLN A O 1
ATOM 1075 N N . ILE A 1 130 ? 14.214 3.174 -0.634 1.00 83.25 130 ILE A N 1
ATOM 1076 C CA . ILE A 1 130 ? 12.766 3.300 -0.446 1.00 83.25 130 ILE A CA 1
ATOM 1077 C C . ILE A 1 130 ? 12.403 3.001 1.006 1.00 83.25 130 ILE A C 1
ATOM 1079 O O . ILE A 1 130 ? 11.682 3.777 1.627 1.00 83.25 130 ILE A O 1
ATOM 1083 N N . PHE A 1 131 ? 12.928 1.908 1.560 1.00 83.94 131 PHE A N 1
ATOM 1084 C CA . PHE A 1 131 ? 12.723 1.553 2.957 1.00 83.94 131 PHE A CA 1
ATOM 1085 C C . PHE A 1 131 ? 13.125 2.695 3.890 1.00 83.94 131 PHE A C 1
ATOM 1087 O O . PHE A 1 131 ? 12.320 3.131 4.709 1.00 83.94 131 PHE A O 1
ATOM 1094 N N . THR A 1 132 ? 14.339 3.217 3.722 1.00 80.62 132 THR A N 1
ATOM 1095 C CA . THR A 1 132 ? 14.881 4.295 4.555 1.00 80.62 132 THR A CA 1
ATOM 1096 C C . THR A 1 132 ? 14.011 5.547 4.469 1.00 80.62 132 THR A C 1
ATOM 1098 O O . THR A 1 132 ? 13.538 6.024 5.497 1.00 80.62 132 THR A O 1
ATOM 1101 N N . ASN A 1 133 ? 13.689 6.006 3.257 1.00 80.38 133 ASN A N 1
ATOM 1102 C CA . ASN A 1 133 ? 12.868 7.198 3.038 1.00 80.38 133 ASN A CA 1
ATOM 1103 C C . ASN A 1 133 ? 11.471 7.065 3.663 1.00 80.38 133 ASN A C 1
ATOM 1105 O O . ASN A 1 133 ? 10.973 7.990 4.304 1.00 80.38 133 ASN A O 1
ATOM 1109 N N . LEU A 1 134 ? 10.834 5.899 3.509 1.00 79.75 134 LEU A N 1
ATOM 1110 C CA . LEU A 1 134 ? 9.522 5.648 4.101 1.00 79.75 134 LEU A CA 1
ATOM 1111 C C . LEU A 1 134 ? 9.592 5.615 5.632 1.00 79.75 134 LEU A C 1
ATOM 1113 O O . LEU A 1 134 ? 8.726 6.186 6.292 1.00 79.75 134 LEU A O 1
ATOM 1117 N N . MET A 1 135 ? 10.627 4.998 6.204 1.00 81.94 135 MET A N 1
ATOM 1118 C CA . MET A 1 135 ? 10.822 4.937 7.654 1.00 81.94 135 MET A CA 1
ATOM 1119 C C . MET A 1 135 ? 11.170 6.298 8.268 1.00 81.94 135 MET A C 1
ATOM 1121 O O . MET A 1 135 ? 10.751 6.572 9.391 1.00 81.94 135 MET A O 1
ATOM 1125 N N . GLU A 1 136 ? 11.876 7.165 7.542 1.00 79.31 136 GLU A N 1
ATOM 1126 C CA . GLU A 1 136 ? 12.132 8.556 7.939 1.00 79.31 136 GLU A CA 1
ATOM 1127 C C . GLU A 1 136 ? 10.864 9.420 7.910 1.00 79.31 136 GLU A C 1
ATOM 1129 O O . GLU A 1 136 ? 10.739 10.359 8.696 1.00 79.31 136 GLU A O 1
ATOM 1134 N N . ALA A 1 137 ? 9.883 9.082 7.065 1.00 72.50 137 ALA A N 1
ATOM 1135 C CA . ALA A 1 137 ? 8.592 9.766 7.031 1.00 72.50 137 ALA A CA 1
ATOM 1136 C C . ALA A 1 137 ? 7.658 9.363 8.192 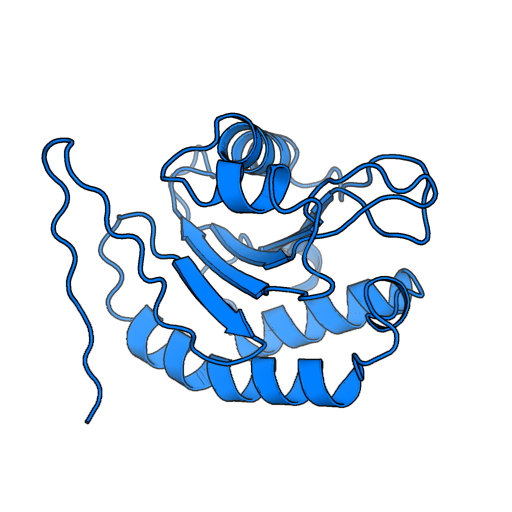1.00 72.50 137 ALA A C 1
ATOM 1138 O O . ALA A 1 137 ? 6.799 10.154 8.591 1.00 72.50 137 ALA A O 1
ATOM 1139 N N . VAL A 1 138 ? 7.822 8.160 8.764 1.00 75.75 138 VAL A N 1
ATOM 1140 C CA . VAL A 1 138 ? 6.944 7.615 9.822 1.00 75.75 138 VAL A CA 1
ATOM 1141 C C . VAL A 1 138 ? 6.806 8.537 11.045 1.00 75.75 138 VAL A C 1
ATOM 1143 O O . VAL A 1 138 ? 5.666 8.789 11.434 1.00 75.75 138 VAL A O 1
ATOM 1146 N N . PRO A 1 139 ? 7.879 9.094 11.646 1.00 69.56 139 PRO A N 1
ATOM 1147 C CA . PRO A 1 139 ? 7.750 10.004 12.786 1.00 69.56 139 PRO A CA 1
ATOM 1148 C C . PRO A 1 139 ? 6.857 11.214 12.495 1.00 69.56 139 PRO A C 1
ATOM 1150 O O . PRO A 1 139 ? 6.060 11.615 13.340 1.00 69.56 139 PRO A O 1
ATOM 1153 N N . THR A 1 140 ? 6.939 11.770 11.284 1.00 68.56 140 THR A N 1
ATOM 1154 C CA . THR A 1 140 ? 6.101 12.894 10.845 1.00 68.56 140 THR A CA 1
ATOM 1155 C C . THR A 1 140 ? 4.633 12.481 10.723 1.00 68.56 140 THR A C 1
ATOM 1157 O O . THR A 1 140 ? 3.7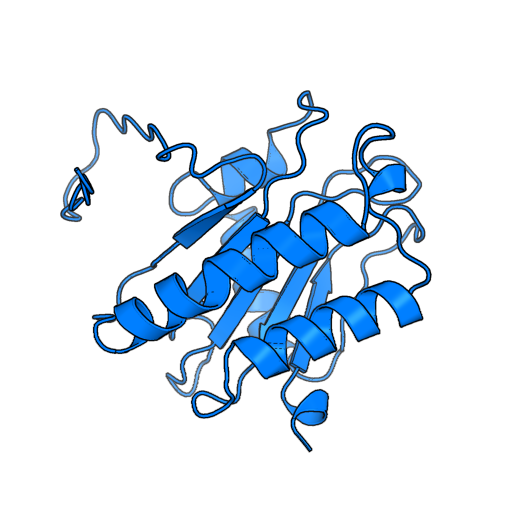40 13.246 11.091 1.00 68.56 140 THR A O 1
ATOM 1160 N N . LEU A 1 141 ? 4.365 11.259 10.252 1.00 68.38 141 LEU A N 1
ATOM 1161 C CA . LEU A 1 141 ? 3.014 10.694 10.200 1.00 68.38 141 LEU A CA 1
ATOM 1162 C C . LEU A 1 141 ? 2.456 10.402 11.600 1.00 68.38 141 LEU A C 1
ATOM 1164 O O . LEU A 1 141 ? 1.285 10.672 11.841 1.00 68.38 141 LEU A O 1
ATOM 1168 N N . ASP A 1 142 ? 3.277 9.904 12.527 1.00 66.25 142 ASP A N 1
ATOM 1169 C CA . ASP A 1 142 ? 2.882 9.615 13.914 1.00 66.25 142 ASP A CA 1
ATOM 1170 C C . ASP A 1 142 ? 2.594 10.899 14.714 1.00 66.25 142 ASP A C 1
ATOM 1172 O O . ASP A 1 142 ? 1.638 10.951 15.493 1.00 66.25 142 ASP A O 1
ATOM 1176 N N . LEU A 1 143 ? 3.385 11.959 14.505 1.00 56.84 143 LEU A N 1
ATOM 1177 C CA . LEU A 1 143 ? 3.186 13.267 15.143 1.00 56.84 143 LEU A CA 1
ATOM 1178 C C . LEU A 1 143 ? 1.904 13.953 14.651 1.00 56.84 143 LEU A C 1
ATOM 1180 O O . LEU A 1 143 ? 1.138 14.476 15.461 1.00 56.84 143 LEU A O 1
ATOM 1184 N N . ASN A 1 144 ? 1.634 13.893 13.344 1.00 51.97 144 ASN A N 1
ATOM 1185 C CA . ASN A 1 144 ? 0.399 14.419 12.753 1.00 51.97 144 ASN A CA 1
ATOM 1186 C C . ASN A 1 144 ? -0.807 13.486 12.973 1.00 51.97 144 ASN A C 1
ATOM 1188 O O . ASN A 1 144 ? -1.947 13.940 12.991 1.00 51.97 144 ASN A O 1
ATOM 1192 N N . GLY A 1 145 ? -0.569 12.195 13.218 1.00 49.00 145 GLY A N 1
ATOM 1193 C CA . GLY A 1 145 ? -1.581 11.167 13.470 1.00 49.00 145 GLY A CA 1
ATOM 1194 C C . GLY A 1 145 ? -2.356 11.338 14.778 1.00 49.00 145 GLY A C 1
ATOM 1195 O O . GLY A 1 145 ? -3.394 10.703 14.954 1.00 49.00 145 GLY A O 1
ATOM 1196 N N . ARG A 1 146 ? -1.901 12.219 15.682 1.00 43.94 146 ARG A N 1
ATOM 1197 C CA . ARG A 1 146 ? -2.656 12.619 16.885 1.00 43.94 146 ARG A CA 1
ATOM 1198 C C . ARG A 1 146 ? -3.725 13.683 16.611 1.00 43.94 146 ARG A C 1
ATOM 1200 O O . ARG A 1 146 ? -4.561 13.916 17.478 1.00 43.94 146 ARG A O 1
ATOM 1207 N N . ILE A 1 147 ? -3.724 14.304 15.430 1.00 42.72 147 ILE A N 1
ATOM 1208 C CA . ILE A 1 147 ? -4.734 15.278 14.999 1.00 42.72 147 ILE A CA 1
ATOM 1209 C C . ILE A 1 147 ? -5.195 14.891 13.591 1.00 42.72 147 ILE A C 1
ATOM 1211 O O . ILE A 1 147 ? -4.820 15.517 12.607 1.00 42.72 147 ILE A O 1
ATOM 1215 N N . LEU A 1 148 ? -6.004 13.839 13.477 1.00 45.88 148 LEU A N 1
ATOM 1216 C CA . LEU A 1 148 ? -6.717 13.546 12.235 1.00 45.88 148 LEU A CA 1
ATOM 1217 C C . LEU A 1 148 ? -8.210 13.594 12.538 1.00 45.88 148 LEU A C 1
ATOM 1219 O O . LEU A 1 148 ? -8.822 12.616 12.966 1.00 45.88 148 LEU A O 1
ATOM 1223 N N . GLU A 1 149 ? -8.787 14.781 12.340 1.00 42.91 149 GLU A N 1
ATOM 1224 C CA . GLU A 1 149 ? -10.221 14.899 12.099 1.00 42.91 149 GLU A CA 1
ATOM 1225 C C . GLU A 1 149 ? -10.626 13.929 10.971 1.00 42.91 149 GLU A C 1
ATOM 1227 O O . GLU A 1 149 ? -9.807 13.602 10.108 1.00 42.91 149 GLU A O 1
ATOM 1232 N N . PRO A 1 150 ? -11.868 13.422 10.975 1.00 42.34 150 PRO A N 1
ATOM 1233 C CA . PRO A 1 150 ? -12.300 12.315 10.130 1.00 42.34 150 PRO A CA 1
ATOM 1234 C C . PRO A 1 150 ? -12.510 12.721 8.660 1.00 42.34 150 PRO A C 1
ATOM 1236 O O . PRO A 1 150 ? -13.622 12.625 8.143 1.00 42.34 150 PRO A O 1
ATOM 1239 N N . MET A 1 151 ? -11.456 13.161 7.979 1.00 38.91 151 MET A N 1
ATOM 1240 C CA . MET A 1 151 ? -11.466 13.448 6.549 1.00 38.91 151 MET A CA 1
ATOM 1241 C C . MET A 1 151 ? -10.189 12.939 5.889 1.00 38.91 151 MET A C 1
ATOM 1243 O O . MET A 1 151 ? -9.115 13.432 6.183 1.00 38.91 151 MET A O 1
ATOM 1247 N N . ASP A 1 152 ? -10.332 11.946 5.011 1.00 49.06 152 ASP A N 1
ATOM 1248 C CA . ASP A 1 152 ? -9.503 11.613 3.841 1.00 49.06 152 ASP A CA 1
ATOM 1249 C C . ASP A 1 152 ? -8.078 12.217 3.760 1.00 49.06 152 ASP A C 1
ATOM 1251 O O . ASP A 1 152 ? -7.740 12.906 2.795 1.00 49.06 152 ASP A O 1
ATOM 1255 N N . TYR A 1 153 ? -7.208 11.941 4.737 1.00 50.66 153 TYR A N 1
ATOM 1256 C CA . TYR A 1 153 ? -5.810 12.378 4.685 1.00 50.66 153 TYR A CA 1
ATOM 1257 C C . TYR A 1 153 ? -4.969 11.403 3.861 1.00 50.66 153 TYR A C 1
ATOM 1259 O O . TYR A 1 153 ? -4.888 10.214 4.178 1.00 50.66 153 TYR A O 1
ATOM 1267 N N . TRP A 1 154 ? -4.305 11.945 2.838 1.00 56.06 154 TRP A N 1
ATOM 1268 C CA . TRP A 1 154 ? -3.362 11.240 1.974 1.00 56.06 154 TRP A CA 1
ATOM 1269 C C . TRP A 1 154 ? -2.025 11.969 1.973 1.00 56.06 154 TRP A C 1
ATOM 1271 O O . TRP A 1 154 ? -1.986 13.191 1.827 1.00 56.06 154 TRP A O 1
ATOM 1281 N N . VAL A 1 155 ? -0.932 11.226 2.124 1.00 58.22 155 VAL A N 1
ATOM 1282 C CA . VAL A 1 155 ? 0.420 11.800 2.147 1.00 58.22 155 VAL A CA 1
ATOM 1283 C C . VAL A 1 155 ? 1.298 11.060 1.149 1.00 58.22 155 VAL A C 1
ATOM 1285 O O . VAL A 1 155 ? 1.446 9.846 1.264 1.00 58.22 155 VAL A O 1
ATOM 1288 N N . GLU A 1 156 ? 1.868 11.779 0.178 1.00 56.06 156 GLU A N 1
ATOM 1289 C CA . GLU A 1 156 ? 2.893 11.245 -0.729 1.00 56.06 156 GLU A CA 1
ATOM 1290 C C . GLU A 1 156 ? 4.218 11.113 0.035 1.00 56.06 156 GLU A C 1
ATOM 1292 O O . GLU A 1 156 ? 4.694 12.080 0.628 1.00 56.06 156 GLU A O 1
ATOM 1297 N N . LEU A 1 157 ? 4.789 9.909 0.069 1.00 55.94 157 LEU A N 1
ATOM 1298 C CA . LEU A 1 157 ? 5.974 9.590 0.870 1.00 55.94 157 LEU A CA 1
ATOM 1299 C C . LEU A 1 157 ? 7.271 9.511 0.046 1.00 55.94 157 LEU A C 1
ATOM 1301 O O . LEU A 1 157 ? 8.355 9.561 0.618 1.00 55.94 157 LEU A O 1
ATOM 1305 N N . TYR A 1 158 ? 7.184 9.349 -1.278 1.00 52.81 158 TYR A N 1
ATOM 1306 C CA . TYR A 1 158 ? 8.326 9.130 -2.181 1.00 52.81 158 TYR A CA 1
ATOM 1307 C C . TYR A 1 158 ? 7.910 9.438 -3.639 1.00 52.81 158 TYR A C 1
ATOM 1309 O O . TYR A 1 158 ? 6.748 9.142 -3.944 1.00 52.81 158 TYR A O 1
ATOM 1317 N N . PRO A 1 159 ? 8.782 9.973 -4.543 1.00 46.34 159 PRO A N 1
ATOM 1318 C CA . PRO A 1 159 ? 10.256 10.141 -4.472 1.00 46.34 159 PRO A CA 1
ATOM 1319 C C . PRO A 1 159 ? 10.786 11.301 -3.616 1.00 46.34 159 PRO A C 1
ATOM 1321 O O . PRO A 1 159 ? 11.910 11.243 -3.124 1.00 46.34 159 PRO A O 1
ATOM 1324 N N . THR A 1 160 ? 9.965 12.310 -3.373 1.00 51.03 160 THR A N 1
ATOM 1325 C CA . THR A 1 160 ? 10.178 13.392 -2.402 1.00 51.03 160 THR A CA 1
ATOM 1326 C C . THR A 1 160 ? 8.789 13.823 -1.930 1.00 51.03 160 THR A C 1
ATOM 1328 O O . THR A 1 160 ? 7.798 13.387 -2.514 1.00 51.03 160 THR A O 1
ATOM 1331 N N . PHE A 1 161 ? 8.669 14.666 -0.897 1.00 44.69 161 PHE A N 1
ATOM 1332 C CA . PHE A 1 161 ? 7.390 15.314 -0.569 1.00 44.69 161 PHE A CA 1
ATOM 1333 C C . PHE A 1 161 ? 7.050 16.312 -1.689 1.00 44.69 161 PHE A C 1
ATOM 1335 O O . PHE A 1 161 ? 7.203 17.524 -1.550 1.00 44.69 161 PHE A O 1
ATOM 1342 N N . SER A 1 162 ? 6.667 15.800 -2.855 1.00 40.16 162 SER A N 1
ATOM 1343 C CA . SER A 1 162 ? 6.088 16.575 -3.935 1.00 40.16 162 SER A CA 1
ATOM 1344 C C . SER A 1 162 ? 4.740 16.984 -3.385 1.00 40.16 162 SER A C 1
ATOM 1346 O O . SER A 1 162 ? 3.798 16.194 -3.406 1.00 40.16 162 SER A O 1
ATOM 1348 N N . GLY A 1 163 ? 4.668 18.173 -2.780 1.00 40.81 163 GLY A N 1
ATOM 1349 C CA . GLY A 1 163 ? 3.395 18.769 -2.416 1.00 40.81 163 GLY A CA 1
ATOM 1350 C C . GLY A 1 163 ? 2.476 18.569 -3.607 1.00 40.81 163 GLY A C 1
ATOM 1351 O O . GLY A 1 163 ? 2.762 19.085 -4.684 1.00 40.81 163 GLY A O 1
ATOM 1352 N N . LEU A 1 164 ? 1.474 17.705 -3.441 1.00 40.69 164 LEU A N 1
ATOM 1353 C CA . LEU A 1 164 ? 0.509 17.385 -4.473 1.00 40.69 164 LEU A CA 1
ATOM 1354 C C . LEU A 1 164 ? -0.067 18.728 -4.926 1.00 40.69 164 LEU A C 1
ATOM 1356 O O . LEU A 1 164 ? -0.923 19.291 -4.246 1.00 40.69 164 LEU A O 1
ATOM 1360 N N . GLU A 1 165 ? 0.423 19.274 -6.041 1.00 34.12 165 GLU A N 1
ATOM 1361 C CA . GLU A 1 165 ? -0.169 20.432 -6.703 1.00 34.12 165 GLU A CA 1
ATOM 1362 C C . GLU A 1 165 ? -1.451 19.956 -7.388 1.00 34.12 165 GLU A C 1
ATOM 1364 O O . GLU A 1 165 ? -1.591 19.919 -8.607 1.00 34.12 165 GLU A O 1
ATOM 1369 N N . LEU A 1 166 ? -2.416 19.535 -6.573 1.00 39.50 166 LEU A N 1
ATOM 1370 C CA . LEU A 1 166 ? -3.789 19.325 -6.988 1.00 39.50 166 LEU A CA 1
ATOM 1371 C C . LEU A 1 166 ? -4.434 20.708 -7.058 1.00 39.50 166 LEU A C 1
ATOM 1373 O O . LEU A 1 166 ? -5.133 21.143 -6.143 1.00 39.50 166 LEU A O 1
ATOM 1377 N N . LYS A 1 167 ? -4.170 21.437 -8.144 1.00 29.31 167 LYS A N 1
ATOM 1378 C CA . LYS A 1 167 ? -4.944 22.631 -8.479 1.00 29.31 167 LYS A CA 1
ATOM 1379 C C . LYS A 1 167 ? -6.299 22.171 -9.029 1.00 29.31 167 LYS A C 1
ATOM 1381 O O . LYS A 1 167 ? -6.474 22.022 -10.233 1.00 29.31 167 LYS A O 1
ATOM 1386 N N . VAL A 1 168 ? -7.250 21.901 -8.135 1.00 34.81 168 VAL A N 1
ATOM 1387 C CA . VAL A 1 168 ? -8.646 21.624 -8.504 1.00 34.81 168 VAL A CA 1
ATOM 1388 C C . VAL A 1 168 ? -9.341 22.965 -8.725 1.00 34.81 168 VAL A C 1
ATOM 1390 O O . VAL A 1 168 ? -9.861 23.587 -7.798 1.00 34.81 168 VAL A O 1
ATOM 1393 N N . GLU A 1 169 ? -9.325 23.456 -9.963 1.00 34.06 169 GLU A N 1
ATOM 1394 C CA . GLU A 1 169 ? -10.203 24.558 -10.345 1.00 34.06 169 GLU A CA 1
ATOM 1395 C C . GLU A 1 169 ? -11.634 24.026 -10.447 1.00 34.06 169 GLU A C 1
ATOM 1397 O O . GLU A 1 169 ? -12.050 23.496 -11.470 1.00 34.06 169 GLU A O 1
ATOM 1402 N N . LYS A 1 170 ? -12.378 24.236 -9.353 1.00 34.84 170 LYS A N 1
ATOM 1403 C CA . LYS A 1 170 ? -13.819 24.003 -9.174 1.00 34.84 170 LYS A CA 1
ATOM 1404 C C . LYS A 1 170 ? -14.195 22.536 -8.942 1.00 34.84 170 LYS A C 1
ATOM 1406 O O . LYS A 1 170 ? -14.350 21.775 -9.880 1.00 34.84 170 LYS A O 1
ATOM 1411 N N . THR A 1 171 ? -14.494 22.209 -7.685 1.00 30.66 171 THR A N 1
ATOM 1412 C CA . THR A 1 171 ? -15.893 22.057 -7.241 1.00 30.66 171 THR A CA 1
ATOM 1413 C C . THR A 1 171 ? -15.968 22.002 -5.714 1.00 30.66 171 THR A C 1
ATOM 1415 O O . THR A 1 171 ? -15.391 21.129 -5.085 1.00 30.66 171 THR A O 1
ATOM 1418 N N . ASN A 1 172 ? -16.667 22.997 -5.168 1.00 30.58 172 ASN A N 1
ATOM 1419 C CA . ASN A 1 172 ? -17.404 23.072 -3.906 1.00 30.58 172 ASN A CA 1
ATOM 1420 C C . ASN A 1 172 ? -16.963 22.198 -2.715 1.00 30.58 172 ASN A C 1
ATOM 1422 O O . ASN A 1 172 ? -17.237 21.008 -2.652 1.00 30.58 172 ASN A O 1
ATOM 1426 N N . HIS A 1 173 ? -16.443 22.910 -1.709 1.00 28.09 173 HIS A N 1
ATOM 1427 C CA . HIS A 1 173 ? -16.368 22.555 -0.291 1.00 28.09 173 HIS A CA 1
ATOM 1428 C C . HIS A 1 173 ? -15.603 21.275 0.060 1.00 28.09 173 HIS A C 1
ATOM 1430 O O . HIS A 1 173 ? -16.217 20.250 0.302 1.00 28.09 173 HIS A O 1
ATOM 1436 N N . ILE A 1 174 ? -14.284 21.401 0.234 1.00 30.78 174 ILE A N 1
ATOM 1437 C CA . ILE A 1 174 ? -13.525 20.884 1.388 1.00 30.78 174 ILE A CA 1
ATOM 1438 C C . ILE A 1 174 ? -12.257 21.750 1.512 1.00 30.78 174 ILE A C 1
ATOM 1440 O O . ILE A 1 174 ? -11.616 22.108 0.526 1.00 30.78 174 ILE A O 1
ATOM 1444 N N . VAL A 1 175 ? -11.963 22.191 2.734 1.00 25.62 175 VAL A N 1
ATOM 1445 C CA . VAL A 1 175 ? -10.912 23.160 3.071 1.00 25.62 175 VAL A CA 1
ATOM 1446 C C . VAL A 1 175 ? -9.533 22.503 2.954 1.00 25.62 175 VAL A C 1
ATOM 1448 O O . VAL A 1 175 ? -9.173 21.660 3.769 1.00 25.62 175 VAL A O 1
ATOM 1451 N N . TYR A 1 176 ? -8.727 22.924 1.978 1.00 31.03 176 TYR A N 1
ATOM 1452 C CA . TYR A 1 176 ? -7.323 22.522 1.859 1.00 31.03 176 TYR A CA 1
ATOM 1453 C C . TYR A 1 176 ? -6.451 23.372 2.795 1.00 31.03 176 TYR A C 1
ATOM 1455 O O . TYR A 1 176 ? -6.272 24.570 2.567 1.00 31.03 176 TYR A O 1
ATOM 1463 N N . ARG A 1 177 ? -5.862 22.773 3.838 1.00 30.64 177 ARG A N 1
ATOM 1464 C CA . ARG A 1 177 ? -4.766 23.411 4.585 1.00 30.64 177 ARG A CA 1
ATOM 1465 C C . ARG A 1 177 ? -3.426 22.998 3.990 1.00 30.64 177 ARG A C 1
ATOM 1467 O O . ARG A 1 177 ? -2.918 21.910 4.231 1.00 30.64 177 ARG A O 1
ATOM 1474 N N . LYS A 1 178 ? -2.849 23.927 3.233 1.00 29.83 178 LYS A N 1
ATOM 1475 C CA . LYS A 1 178 ? -1.446 23.957 2.826 1.00 29.83 178 LYS A CA 1
ATOM 1476 C C . LYS A 1 178 ? -0.559 23.998 4.082 1.00 29.83 178 LYS A C 1
ATOM 1478 O O . LYS A 1 178 ? -0.390 25.064 4.671 1.00 29.83 178 LYS A O 1
ATOM 1483 N N . LEU A 1 179 ? 0.004 22.868 4.507 1.00 26.20 179 LEU A N 1
ATOM 1484 C CA . LEU A 1 179 ? 1.105 22.860 5.475 1.00 26.20 179 LEU A CA 1
ATOM 1485 C C . LEU A 1 179 ? 2.385 23.269 4.735 1.00 26.20 179 LEU A C 1
ATOM 1487 O O . LEU A 1 179 ? 3.114 22.442 4.202 1.00 26.20 179 LEU A O 1
ATOM 1491 N N . MET A 1 180 ? 2.616 24.582 4.655 1.00 24.14 180 MET A N 1
ATOM 1492 C CA . MET A 1 180 ? 3.949 25.128 4.396 1.00 24.14 180 MET A CA 1
ATOM 1493 C C . MET A 1 180 ? 4.774 24.893 5.662 1.00 24.14 180 MET A C 1
ATOM 1495 O O . MET A 1 180 ? 4.597 25.616 6.641 1.00 24.14 180 MET A O 1
ATOM 1499 N N . LEU A 1 181 ? 5.650 23.893 5.657 1.00 25.05 181 LEU A N 1
ATOM 1500 C CA . LEU A 1 181 ? 6.760 23.855 6.604 1.00 25.05 181 LEU A CA 1
ATOM 1501 C C . LEU A 1 181 ? 7.869 24.735 6.010 1.00 25.05 181 LEU A C 1
ATOM 1503 O O . LEU A 1 181 ? 8.306 24.497 4.885 1.00 25.05 181 LEU A O 1
ATOM 1507 N N . LYS A 1 182 ? 8.213 25.813 6.721 1.00 30.27 182 LYS A N 1
ATOM 1508 C CA . LYS A 1 182 ? 9.443 26.583 6.495 1.00 30.27 182 LYS A CA 1
ATOM 1509 C C . LYS A 1 182 ? 10.603 25.883 7.184 1.00 30.27 182 LYS A C 1
ATOM 1511 O O . LYS A 1 182 ? 10.348 25.318 8.270 1.00 30.27 182 LYS A O 1
#

Foldseek 3Di:
DQLLQKKKWKAALLAQDTDIPVSLVQLNVLVQVCLCVCPPVPSVCLQVPLDDLFKWKKWKWALVSDPVSQIKTWIKIWHAYVVRRTMIMIMIGRDPPDQVLVSLVVVLVVCVVSVGDSCSSPVVDDRVVLSVQQNVCRVVCVVCVVDDDRDIDMFTRPPHRPVPPPPPPDDDDDDDDDPPDD

Sequence (182 aa):
MLSQSIGWCGKLPIQADFIQSNRFSNIEKNIMDWIIKGQNHLGEKLVKMNDSYIVNFYYFSNKNFSEEGKFVRGVLFNSRDQRGRICPFVMFCVDEKAPLKEIFLIFFQKLNDFKFKFSLLNSLLIDDQIFTNLMEAVPTLDLNGRILEPMDYWVELYPTFSGLELKVEKTNHIVYRKLMLK

Organism: NCBI:txid1582270

InterPro domains:
  IPR017748 T6S-associated protein TagF [PF09867] (7-97)
  IPR038225 T6S-associated protein TagF superfamily [G3DSA:3.40.1730.10] (3-116)

Secondary structure (DSSP, 8-state):
-GGGGEEEEE--TT-SS-EE-SSSHHHHHHHHHHHHTTTTTHHHHHHH--S-----EEEEEESTT-TT-PPEEEEEE--B-TT--B--EEEEE--TTS-HHHHHHHHHHHHHHTT--GGGT-TT--HHHHHHHHHHHHHHHHHHTTS--SS-EEEEEESS----------------------